Protein AF-B2HNP8-F1 (afdb_monomer)

Sequence (77 aa):
MYSDNPLDIRCPGGALHFRVVDGLLEIRCNNKTCTEGDSVVVYHHYSLPELELVRTVRLQDPFARRPRSPRSRKETR

Solvent-accessible surface area (backbone atoms only — not comparable to full-atom values): 4850 Å² total; per-residue (Å²): 132,83,78,85,68,64,53,72,44,57,46,98,85,68,49,73,60,36,33,36,54,98,76,24,44,37,32,73,54,83,49,50,84,74,10,63,75,63,46,28,49,28,36,39,29,21,41,70,91,83,61,44,81,72,48,76,49,74,43,70,46,93,74,44,71,72,77,76,74,78,77,79,75,80,80,83,129

Mean predicted aligned error: 11.22 Å

Secondary structure (DSSP, 8-state):
------EEEE-TTS-EEEEEETTEEEEEE--TTTTTTTTEEEEEEEETTT--EEEEEEEE-TT--------------

Foldseek 3Di:
DPDPPWDFDADPVRHTQWIQDPQWTKGWDPPCVVCVNVQWTKIWTAHPPVRHGPDIDIHGDPPPPDPDDPDPPPDDD

Organism: Mycobacterium marinum (strain ATCC BAA-535 / M) (NCBI:txid216594)

pLDDT: mean 76.13, std 14.0, range [43.69, 94.5]

Nearest PDB structures (foldseek):
  5svb-assembly1_F  TM=4.661E-01  e=1.339E+00  Xanthobacter autotrophicus Py2
  5m45-assembly2_L  TM=4.576E-01  e=1.602E+00  Xanthobacter autotrophicus Py2
  5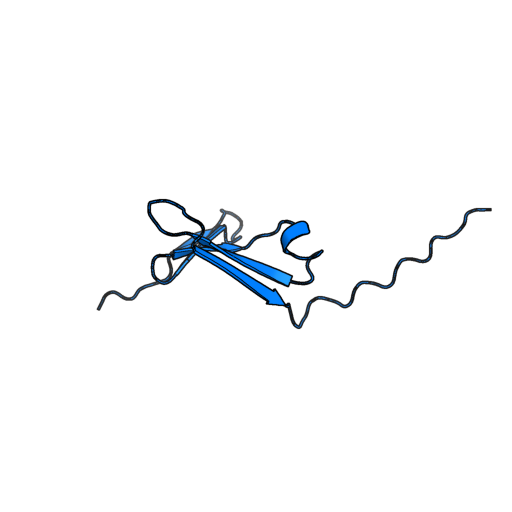l9w-assembly1_C  TM=5.079E-01  e=2.580E+00  Aromatoleum aromaticum EbN1

Structure (mmCIF, N/CA/C/O backbone):
data_AF-B2HNP8-F1
#
_entry.id   AF-B2HNP8-F1
#
loop_
_atom_site.group_PDB
_atom_site.id
_atom_site.type_symbol
_atom_site.label_atom_id
_atom_site.label_alt_id
_atom_site.label_comp_id
_atom_site.label_asym_id
_atom_site.label_entity_id
_atom_site.label_seq_id
_atom_site.pdbx_PDB_ins_code
_atom_site.Cartn_x
_atom_site.Cartn_y
_atom_site.Cartn_z
_atom_site.occupancy
_atom_site.B_iso_or_equiv
_atom_site.auth_seq_id
_atom_site.auth_comp_id
_atom_site.auth_asym_id
_atom_site.auth_atom_id
_atom_site.pdbx_PDB_model_num
ATOM 1 N N . MET A 1 1 ? -24.933 -12.883 3.797 1.00 43.69 1 MET A N 1
ATOM 2 C CA . MET A 1 1 ? -23.587 -12.906 3.193 1.00 43.69 1 MET A CA 1
ATOM 3 C C . MET A 1 1 ? -23.244 -11.467 2.871 1.00 43.69 1 MET A C 1
ATOM 5 O O . MET A 1 1 ? -23.843 -10.918 1.958 1.00 43.69 1 MET A O 1
ATOM 9 N N . TYR A 1 2 ? -22.425 -10.814 3.696 1.00 47.59 2 TYR A N 1
ATOM 10 C CA . TYR A 1 2 ? -21.930 -9.482 3.360 1.00 47.59 2 TYR A CA 1
ATOM 11 C C . TYR A 1 2 ? -20.858 -9.684 2.298 1.00 47.59 2 TYR A C 1
ATOM 13 O O . TYR A 1 2 ? -19.858 -10.346 2.561 1.00 47.59 2 TYR A O 1
ATOM 21 N N . SER A 1 3 ? -21.117 -9.213 1.083 1.00 50.50 3 SER A N 1
ATOM 22 C CA . SER A 1 3 ? -20.064 -9.074 0.088 1.00 50.50 3 SER A CA 1
ATOM 23 C C . SER A 1 3 ? -19.056 -8.089 0.669 1.00 50.50 3 SER A C 1
ATOM 25 O O . SER A 1 3 ? -19.391 -6.916 0.848 1.00 50.50 3 SER A O 1
ATOM 27 N N . ASP A 1 4 ? -17.871 -8.581 1.034 1.00 60.47 4 ASP A N 1
ATOM 28 C CA . ASP A 1 4 ? -16.711 -7.762 1.388 1.00 60.47 4 ASP A CA 1
ATOM 29 C C . ASP A 1 4 ? -16.266 -7.050 0.108 1.00 60.47 4 ASP A C 1
ATOM 31 O O . ASP A 1 4 ? -15.387 -7.492 -0.628 1.00 60.47 4 ASP A O 1
ATOM 35 N N . ASN A 1 5 ? -17.014 -6.016 -0.270 1.00 62.16 5 ASN A N 1
ATOM 36 C CA . ASN A 1 5 ? -16.617 -5.164 -1.368 1.00 62.16 5 ASN A CA 1
ATOM 37 C C . ASN A 1 5 ? -15.450 -4.327 -0.839 1.00 62.16 5 ASN A C 1
ATOM 39 O O . ASN A 1 5 ? -15.661 -3.569 0.114 1.00 62.16 5 ASN A O 1
ATOM 43 N N . PRO A 1 6 ? -14.247 -4.442 -1.428 1.00 69.69 6 PRO A N 1
ATOM 44 C CA . PRO A 1 6 ? -13.098 -3.688 -0.959 1.00 69.69 6 PRO A CA 1
ATOM 45 C C . PRO A 1 6 ? -13.426 -2.196 -1.014 1.00 69.69 6 PRO A C 1
ATOM 47 O O . PRO A 1 6 ? -13.855 -1.670 -2.047 1.00 69.69 6 PRO A O 1
ATOM 50 N N . LEU A 1 7 ? -13.277 -1.518 0.126 1.00 80.38 7 LEU A N 1
ATOM 51 C CA . LEU A 1 7 ? -13.498 -0.081 0.208 1.00 80.38 7 LEU A CA 1
ATOM 52 C C . LEU A 1 7 ? -12.267 0.626 -0.356 1.00 80.38 7 LEU A C 1
ATOM 54 O O . LEU A 1 7 ? -11.237 0.727 0.311 1.00 80.38 7 LEU A O 1
ATOM 58 N N . ASP A 1 8 ? -12.391 1.126 -1.579 1.00 82.50 8 ASP A N 1
ATOM 59 C CA . ASP A 1 8 ? -11.373 1.943 -2.232 1.00 82.50 8 ASP A CA 1
ATOM 60 C C . ASP A 1 8 ? -11.560 3.419 -1.864 1.00 82.50 8 ASP A C 1
ATOM 62 O O . ASP A 1 8 ? -12.590 4.018 -2.184 1.00 82.50 8 ASP A O 1
ATOM 66 N N . ILE A 1 9 ? -10.535 4.050 -1.286 1.00 77.31 9 ILE A N 1
ATOM 67 C CA . ILE A 1 9 ? -10.509 5.506 -1.108 1.00 77.31 9 ILE A CA 1
ATOM 68 C C . ILE A 1 9 ? -9.573 6.126 -2.142 1.00 77.31 9 ILE A C 1
ATOM 70 O O . ILE A 1 9 ? -8.380 5.816 -2.209 1.00 77.31 9 ILE A O 1
ATOM 74 N N . ARG A 1 10 ? -10.121 7.022 -2.967 1.00 76.56 10 ARG A N 1
ATOM 75 C CA . ARG A 1 10 ? -9.420 7.659 -4.092 1.00 76.56 10 ARG A CA 1
ATOM 76 C C . ARG A 1 10 ? -9.375 9.178 -3.939 1.00 76.56 10 ARG A C 1
ATOM 78 O O . ARG A 1 10 ? -10.308 9.781 -3.417 1.00 76.56 10 ARG A O 1
ATOM 85 N N . CYS A 1 11 ? -8.308 9.806 -4.433 1.00 63.34 11 CYS A N 1
ATOM 86 C CA . CYS A 1 11 ? -8.259 11.251 -4.645 1.00 63.34 11 CYS A CA 1
ATOM 87 C C . CYS A 1 11 ? -9.330 11.684 -5.667 1.00 63.34 11 CYS A C 1
ATOM 89 O O . CYS A 1 11 ? -9.671 10.896 -6.553 1.00 63.34 11 CYS A O 1
ATOM 91 N N . PRO A 1 12 ? -9.728 12.970 -5.687 1.00 66.44 12 PRO A N 1
ATOM 92 C CA . PRO A 1 12 ? -10.537 13.544 -6.770 1.00 66.44 12 PRO A CA 1
ATOM 93 C C . PRO A 1 12 ? -9.941 13.341 -8.178 1.00 66.44 12 PRO A C 1
ATOM 95 O O . PRO A 1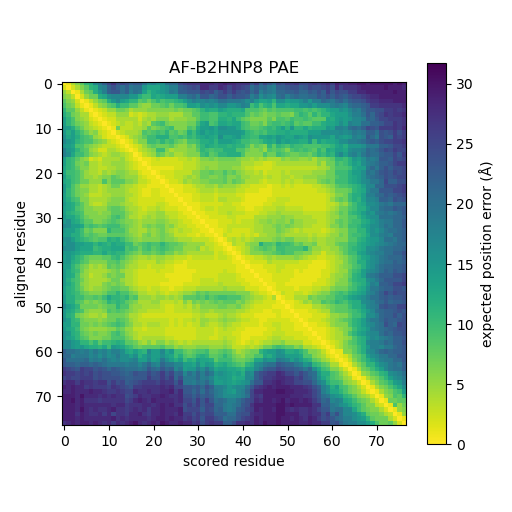 12 ? -10.673 13.296 -9.158 1.00 66.44 12 PRO A O 1
ATOM 98 N N . GLY A 1 13 ? -8.616 13.168 -8.287 1.00 68.12 13 GLY A N 1
ATOM 99 C CA . GLY A 1 13 ? -7.911 12.832 -9.533 1.00 68.12 13 GLY A CA 1
ATOM 100 C C . GLY A 1 13 ? -7.862 11.336 -9.882 1.00 68.12 13 GLY A C 1
ATOM 101 O O . GLY A 1 13 ? -7.105 10.947 -10.764 1.00 68.12 13 GLY A O 1
ATOM 102 N N . GLY A 1 14 ? -8.594 10.477 -9.164 1.00 68.94 14 GLY A N 1
ATOM 103 C CA . GLY A 1 14 ? -8.693 9.036 -9.432 1.00 68.94 14 GLY A CA 1
ATOM 104 C C . GLY A 1 14 ? -7.545 8.174 -8.892 1.00 68.94 14 GLY A C 1
ATOM 105 O O . GLY A 1 14 ? -7.634 6.948 -8.949 1.00 68.94 14 GLY A O 1
ATOM 106 N N . ALA A 1 15 ? -6.492 8.782 -8.338 1.00 72.00 15 ALA A N 1
ATOM 107 C CA . ALA A 1 15 ? -5.402 8.059 -7.687 1.00 72.00 15 ALA A CA 1
ATOM 108 C C . ALA A 1 15 ? -5.895 7.345 -6.417 1.00 72.00 15 ALA A C 1
ATOM 110 O O . ALA A 1 15 ? -6.551 7.956 -5.576 1.00 72.00 15 ALA A O 1
ATOM 111 N N . LEU A 1 16 ? -5.575 6.059 -6.270 1.00 74.69 16 LEU A N 1
ATOM 112 C CA . LEU A 1 16 ? -5.907 5.284 -5.073 1.00 74.69 16 LEU A CA 1
ATOM 113 C C . LEU A 1 16 ? -4.997 5.706 -3.912 1.00 74.69 16 LEU A C 1
ATOM 115 O O . LEU A 1 16 ? -3.775 5.605 -4.028 1.00 74.69 16 LEU A O 1
ATOM 119 N N . HIS A 1 17 ? -5.585 6.157 -2.802 1.00 76.44 17 HIS A N 1
ATOM 120 C CA . HIS A 1 17 ? -4.850 6.396 -1.558 1.00 76.44 17 HIS A CA 1
ATOM 121 C C . HIS A 1 17 ? -4.604 5.079 -0.828 1.00 76.44 17 HIS A C 1
ATOM 123 O O . HIS A 1 17 ? -3.470 4.764 -0.471 1.00 76.44 17 HIS A O 1
ATOM 129 N N . PHE A 1 18 ? -5.676 4.317 -0.627 1.00 84.25 18 PHE A N 1
ATOM 130 C CA . PHE A 1 18 ? -5.649 3.027 0.039 1.00 84.25 18 PHE A CA 1
ATOM 131 C C . PHE A 1 18 ? -6.896 2.223 -0.303 1.00 84.25 18 PHE A C 1
ATOM 133 O O . PHE A 1 18 ? -7.900 2.776 -0.763 1.00 84.25 18 PHE A O 1
ATOM 140 N N . ARG A 1 19 ? -6.833 0.924 -0.034 1.00 88.44 19 ARG A N 1
ATOM 141 C CA . ARG A 1 19 ? -7.984 0.024 -0.080 1.00 88.44 19 ARG A CA 1
ATOM 142 C C . ARG A 1 19 ? -8.091 -0.749 1.223 1.00 88.44 19 ARG A C 1
ATOM 144 O O . ARG A 1 19 ? -7.070 -1.082 1.817 1.00 88.44 19 ARG A O 1
ATOM 151 N N . VAL A 1 20 ? -9.308 -1.031 1.666 1.00 88.50 20 VAL A N 1
ATOM 152 C CA . VAL A 1 20 ? -9.541 -1.966 2.772 1.00 88.50 20 VAL A CA 1
ATOM 153 C C . VAL A 1 20 ? -9.771 -3.351 2.181 1.00 88.50 20 VAL A C 1
ATOM 155 O O . VAL A 1 20 ? -10.638 -3.509 1.325 1.00 88.50 20 VAL A O 1
ATOM 158 N N . VAL A 1 21 ? -8.968 -4.325 2.603 1.00 85.25 21 VAL A N 1
ATOM 159 C CA . VAL A 1 21 ? -9.002 -5.711 2.117 1.00 85.25 21 VAL A CA 1
ATOM 160 C C . VAL A 1 21 ? -8.918 -6.634 3.324 1.00 85.25 21 VAL A C 1
ATOM 162 O O . VAL A 1 21 ? -7.968 -6.526 4.099 1.00 85.25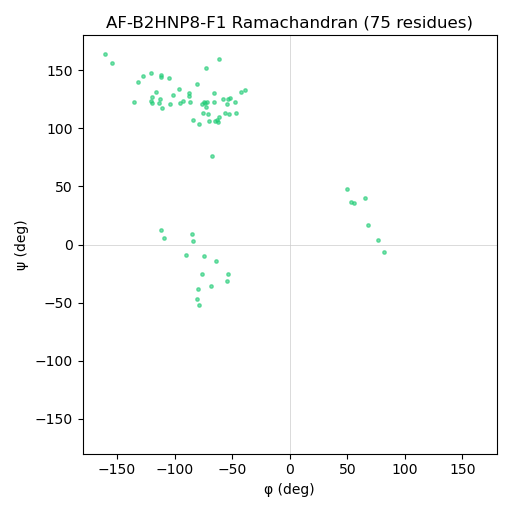 21 VAL A O 1
ATOM 165 N N . ASP A 1 22 ? -9.907 -7.513 3.497 1.0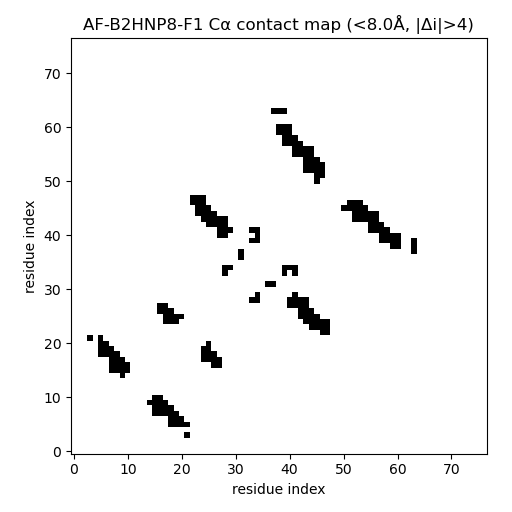0 84.81 22 ASP A N 1
ATOM 166 C CA . ASP A 1 22 ? -9.962 -8.482 4.602 1.00 84.81 22 ASP A CA 1
ATOM 167 C C . ASP A 1 22 ? -9.809 -7.827 5.996 1.00 84.81 22 ASP A C 1
ATOM 169 O O . ASP A 1 22 ? -9.145 -8.352 6.890 1.00 84.81 22 ASP A O 1
ATOM 173 N N . GLY A 1 23 ? -10.370 -6.625 6.177 1.00 84.88 23 GLY A N 1
ATOM 174 C CA . GLY A 1 23 ? -10.257 -5.853 7.424 1.00 84.88 23 GLY A CA 1
ATOM 175 C C . GLY A 1 23 ? -8.908 -5.155 7.652 1.00 84.88 23 GLY A C 1
ATOM 176 O O . GLY A 1 23 ? -8.720 -4.525 8.693 1.00 84.88 23 GLY A O 1
ATOM 177 N N . LEU A 1 24 ? -7.982 -5.217 6.691 1.00 89.69 24 LEU A N 1
ATOM 178 C CA . LEU A 1 24 ? -6.703 -4.510 6.728 1.00 89.69 24 LEU A CA 1
ATOM 179 C C . LEU A 1 24 ? -6.705 -3.306 5.791 1.00 89.69 24 LEU A C 1
ATOM 181 O O . LEU A 1 24 ? -7.225 -3.353 4.678 1.00 89.69 24 LEU A O 1
ATOM 185 N N . LEU A 1 25 ? -6.052 -2.235 6.224 1.00 90.69 25 LEU A N 1
ATOM 186 C CA . LEU A 1 25 ? -5.808 -1.050 5.419 1.00 90.69 25 LEU A CA 1
ATOM 187 C C . LEU A 1 25 ? -4.558 -1.260 4.561 1.00 90.69 25 LEU A C 1
ATOM 189 O O . LEU A 1 25 ? -3.441 -1.222 5.074 1.00 90.69 25 LEU A O 1
ATOM 193 N N . GLU A 1 26 ? -4.724 -1.458 3.259 1.00 91.44 26 GLU A N 1
ATOM 194 C CA . GLU A 1 26 ? -3.617 -1.588 2.318 1.00 91.44 26 GLU A CA 1
ATOM 195 C C . GLU A 1 26 ? -3.283 -0.246 1.649 1.00 91.44 26 GLU A C 1
ATOM 197 O O . GLU A 1 26 ? -4.106 0.359 0.958 1.00 91.44 26 GLU A O 1
ATOM 202 N N . ILE A 1 27 ? -2.036 0.197 1.811 1.00 89.56 27 ILE A N 1
ATOM 203 C CA . ILE A 1 27 ? -1.498 1.439 1.254 1.00 89.56 27 ILE A CA 1
ATOM 204 C C . ILE A 1 27 ? -0.324 1.111 0.333 1.00 89.56 27 ILE A C 1
ATOM 206 O O . ILE A 1 27 ? 0.655 0.482 0.747 1.00 89.56 27 ILE A O 1
ATOM 210 N N . ARG A 1 28 ? -0.373 1.600 -0.911 1.00 88.12 28 ARG A N 1
ATOM 211 C CA . ARG A 1 28 ? 0.774 1.549 -1.827 1.00 88.12 28 ARG A CA 1
ATOM 212 C C . ARG A 1 28 ? 1.819 2.589 -1.417 1.00 88.12 28 ARG A C 1
ATOM 214 O O . ARG A 1 28 ? 1.538 3.785 -1.391 1.00 88.12 28 ARG A O 1
ATOM 221 N N . CYS A 1 29 ? 3.044 2.145 -1.161 1.00 85.25 29 CYS A N 1
ATOM 222 C CA . CYS A 1 29 ? 4.169 3.015 -0.844 1.00 85.25 29 CYS A CA 1
ATOM 223 C C . CYS A 1 29 ? 4.881 3.485 -2.117 1.00 85.25 29 CYS A C 1
ATOM 225 O O . CYS A 1 29 ? 5.252 2.677 -2.966 1.00 85.25 29 CYS A O 1
ATOM 227 N N . ASN A 1 30 ? 5.109 4.797 -2.215 1.00 81.75 30 ASN A N 1
ATOM 228 C CA . ASN A 1 30 ? 5.849 5.433 -3.312 1.00 81.75 30 ASN A CA 1
ATOM 229 C C . ASN A 1 30 ? 7.201 6.014 -2.846 1.00 81.75 30 ASN A C 1
ATOM 231 O O . ASN A 1 30 ? 7.816 6.815 -3.548 1.00 81.75 30 ASN A O 1
ATOM 235 N N . ASN A 1 31 ? 7.658 5.668 -1.637 1.00 83.38 31 ASN A N 1
ATOM 236 C CA . ASN A 1 31 ? 8.955 6.116 -1.141 1.00 83.38 31 ASN A CA 1
ATOM 237 C C . ASN A 1 31 ? 10.073 5.375 -1.889 1.00 83.38 31 ASN A C 1
ATOM 239 O O . ASN A 1 31 ? 10.146 4.150 -1.817 1.00 83.38 31 ASN A O 1
ATOM 243 N N . LYS A 1 32 ? 10.977 6.118 -2.541 1.00 81.25 32 LYS A N 1
ATOM 244 C CA . LYS A 1 32 ? 12.094 5.572 -3.335 1.00 81.25 32 LYS A CA 1
ATOM 245 C C . LYS A 1 32 ? 12.986 4.602 -2.564 1.00 81.25 32 LYS A C 1
ATOM 247 O O . LYS A 1 32 ? 13.539 3.683 -3.162 1.00 81.25 32 LYS A O 1
ATOM 252 N N . THR A 1 33 ? 13.128 4.805 -1.254 1.00 83.75 33 THR A N 1
ATOM 253 C CA . THR A 1 33 ? 13.893 3.907 -0.380 1.00 83.75 33 THR A CA 1
ATO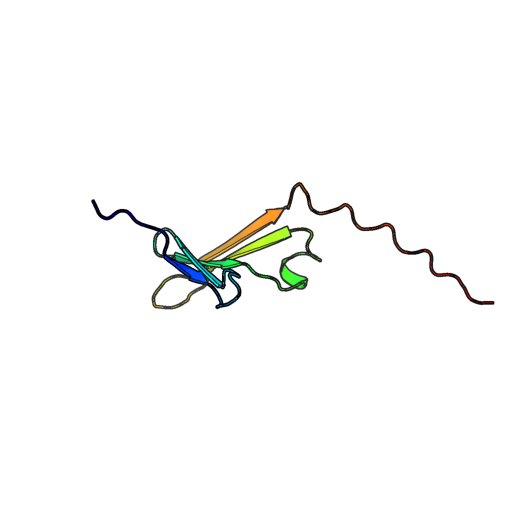M 254 C C . THR A 1 33 ? 13.199 2.556 -0.227 1.00 83.75 33 THR A C 1
ATOM 256 O O . THR A 1 33 ? 13.859 1.525 -0.168 1.00 83.75 33 THR A O 1
ATOM 259 N N . CYS A 1 34 ? 11.865 2.543 -0.190 1.00 81.81 34 CYS A N 1
ATOM 260 C CA . CYS A 1 34 ? 11.079 1.316 -0.110 1.00 81.81 34 CYS A CA 1
ATOM 261 C C . CYS A 1 34 ? 10.943 0.640 -1.476 1.00 81.81 34 CYS A C 1
ATOM 263 O O . CYS A 1 34 ? 10.991 -0.583 -1.539 1.00 81.81 34 CYS A O 1
ATOM 265 N N . THR A 1 35 ? 10.790 1.415 -2.553 1.00 82.06 35 THR A N 1
ATOM 266 C CA . THR A 1 35 ? 10.581 0.893 -3.912 1.00 82.06 35 THR A CA 1
ATOM 267 C C . THR A 1 35 ? 11.871 0.514 -4.639 1.00 82.06 35 THR A C 1
ATOM 269 O O . THR A 1 35 ? 11.811 0.132 -5.805 1.00 82.06 35 THR A O 1
ATOM 272 N N . GLU A 1 36 ? 13.038 0.616 -3.991 1.00 81.06 36 GLU A N 1
ATOM 273 C CA . GLU A 1 36 ? 14.352 0.352 -4.602 1.00 81.06 36 GLU A CA 1
ATOM 274 C C . GLU A 1 36 ? 14.517 1.091 -5.943 1.00 81.06 36 GLU A C 1
ATOM 276 O O . GLU A 1 36 ? 14.874 0.515 -6.972 1.00 81.06 36 GLU A O 1
ATOM 281 N N . GLY A 1 37 ? 14.179 2.385 -5.946 1.00 76.25 37 GLY A N 1
ATOM 282 C CA . GLY A 1 37 ? 14.187 3.197 -7.165 1.00 76.25 37 GLY A CA 1
ATOM 283 C C . GLY A 1 37 ? 13.146 2.756 -8.199 1.00 76.25 37 GLY A C 1
ATOM 284 O O . GLY A 1 37 ? 13.444 2.751 -9.390 1.00 76.25 37 GLY A O 1
ATOM 285 N N . ASP A 1 38 ? 11.950 2.389 -7.733 1.00 74.44 38 ASP A N 1
ATOM 286 C CA . ASP A 1 38 ? 10.815 1.899 -8.533 1.00 74.44 38 ASP A CA 1
ATOM 287 C C . ASP A 1 38 ? 11.028 0.516 -9.174 1.00 74.44 38 ASP A C 1
ATOM 289 O O . ASP A 1 38 ? 10.285 0.111 -10.068 1.00 74.44 38 ASP A O 1
ATOM 293 N N . SER A 1 39 ? 12.017 -0.236 -8.684 1.00 78.00 39 SER A N 1
ATOM 294 C CA . SER A 1 39 ? 12.266 -1.628 -9.078 1.00 78.00 39 SER A CA 1
ATOM 295 C C . SER A 1 39 ? 11.269 -2.603 -8.440 1.00 78.00 39 SER A C 1
ATOM 297 O O . SER A 1 39 ? 11.025 -3.687 -8.974 1.00 78.00 39 SER A O 1
ATOM 299 N N . VAL A 1 40 ? 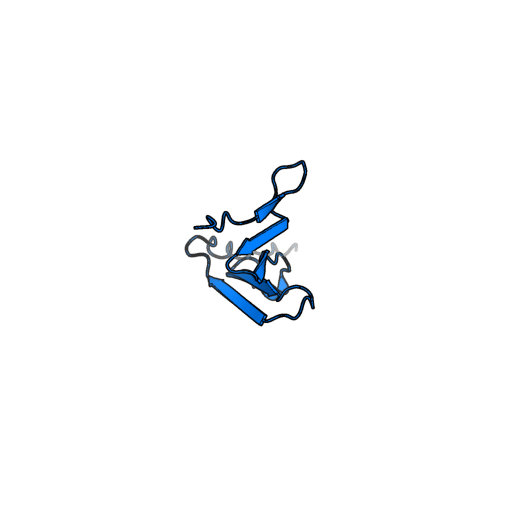10.693 -2.230 -7.292 1.00 82.88 40 VAL A N 1
ATOM 300 C CA . VAL A 1 40 ? 9.699 -3.029 -6.566 1.00 82.88 40 VAL A CA 1
ATOM 301 C C . VAL A 1 40 ? 8.492 -2.178 -6.173 1.00 82.88 40 VAL A C 1
ATOM 303 O O . VAL A 1 40 ? 8.615 -1.032 -5.741 1.00 82.88 40 VAL A O 1
ATOM 306 N N . VAL A 1 41 ? 7.299 -2.752 -6.299 1.00 86.19 41 VAL A N 1
ATOM 307 C CA . VAL A 1 41 ? 6.056 -2.179 -5.782 1.00 86.19 41 VAL A CA 1
ATOM 308 C C . VAL A 1 41 ? 5.879 -2.644 -4.344 1.00 86.19 41 VAL A C 1
ATOM 310 O O . VAL A 1 41 ? 5.933 -3.840 -4.059 1.00 86.19 41 VAL A O 1
ATOM 313 N N . VAL A 1 42 ? 5.656 -1.705 -3.426 1.00 88.50 42 VAL A N 1
ATOM 314 C CA . VAL A 1 42 ? 5.517 -2.007 -1.998 1.00 88.50 42 VAL A CA 1
ATOM 315 C C . VAL A 1 42 ? 4.121 -1.651 -1.509 1.00 88.50 42 VAL A C 1
ATOM 317 O O . VAL A 1 42 ? 3.644 -0.542 -1.743 1.00 88.50 42 VAL A O 1
ATOM 320 N N . TYR A 1 43 ? 3.492 -2.582 -0.794 1.00 90.62 43 TYR A N 1
ATOM 321 C CA . TYR A 1 43 ? 2.205 -2.405 -0.126 1.00 90.62 43 TYR A CA 1
ATOM 322 C C . TYR A 1 43 ? 2.356 -2.628 1.377 1.00 90.62 43 TYR A C 1
ATOM 324 O O . TYR A 1 43 ? 2.784 -3.698 1.818 1.00 90.62 43 TYR A O 1
ATOM 332 N N . HIS A 1 44 ? 1.978 -1.636 2.172 1.00 91.94 44 HIS A N 1
ATOM 333 C CA . HIS A 1 44 ? 1.889 -1.751 3.624 1.00 91.94 44 HIS A CA 1
ATOM 334 C C . HIS A 1 44 ? 0.454 -2.072 4.016 1.00 91.94 44 HIS A C 1
ATOM 336 O O . HIS A 1 44 ? -0.471 -1.451 3.504 1.00 91.94 44 HIS A O 1
ATOM 342 N N . HIS A 1 45 ? 0.278 -3.038 4.909 1.00 92.06 45 HIS A N 1
ATOM 343 C CA . HIS A 1 45 ? -1.020 -3.397 5.459 1.00 92.06 45 HIS A CA 1
ATOM 344 C C . HIS A 1 45 ? -1.042 -3.038 6.935 1.00 92.06 45 HIS A C 1
ATOM 346 O O . HIS A 1 45 ? -0.187 -3.511 7.690 1.00 92.06 45 HIS A O 1
ATOM 352 N N . TYR A 1 46 ? -2.029 -2.247 7.330 1.00 92.69 46 TYR A N 1
ATOM 353 C CA . TYR A 1 46 ? -2.239 -1.839 8.709 1.00 92.69 46 TYR A CA 1
ATOM 354 C C . TYR A 1 46 ? -3.509 -2.467 9.277 1.00 92.69 46 TYR A C 1
ATOM 356 O O . TYR A 1 46 ? -4.487 -2.655 8.550 1.00 92.69 46 TYR A O 1
ATOM 364 N N . SER A 1 47 ? -3.496 -2.795 10.566 1.00 91.44 47 SER A N 1
ATOM 365 C CA . SER A 1 47 ? -4.695 -3.207 11.291 1.00 91.44 47 SER A CA 1
ATOM 366 C C . SER A 1 47 ? -5.603 -2.001 11.530 1.00 91.44 47 SER A C 1
ATOM 368 O O . SER A 1 47 ? -5.151 -0.860 11.631 1.00 91.44 47 SER A O 1
ATOM 370 N N . LEU A 1 48 ? -6.903 -2.251 11.635 1.00 85.06 48 LEU A N 1
ATOM 371 C CA . LEU A 1 48 ? -7.864 -1.280 12.147 1.00 85.06 48 LEU A CA 1
ATOM 372 C C . LEU A 1 48 ? -8.395 -1.778 13.500 1.00 85.06 48 LEU A C 1
ATOM 374 O O . LEU A 1 48 ? -8.591 -2.985 13.646 1.00 85.06 48 LEU A O 1
ATOM 378 N N . PRO A 1 49 ? -8.659 -0.885 14.476 1.00 86.44 49 PRO A N 1
ATOM 379 C CA . PRO A 1 49 ? -8.561 0.579 14.398 1.00 86.44 49 PRO A CA 1
ATOM 380 C C . PRO A 1 49 ? -7.184 1.152 14.781 1.00 86.44 49 PRO A C 1
ATOM 382 O O . PRO A 1 49 ? -6.961 2.345 14.606 1.00 86.44 49 PRO A O 1
ATOM 385 N N . GLU A 1 50 ? -6.278 0.332 15.311 1.00 89.00 50 GLU A N 1
ATOM 386 C CA . GLU A 1 50 ? -5.042 0.788 15.969 1.00 89.00 50 GLU A CA 1
ATOM 387 C C . GLU A 1 50 ? -3.962 1.279 14.990 1.00 89.00 50 GLU A C 1
ATOM 389 O O . GLU A 1 50 ? -2.988 1.899 15.411 1.00 89.00 50 GLU A O 1
ATOM 394 N N . LEU A 1 51 ? -4.153 1.061 13.681 1.00 87.38 51 LEU A N 1
ATOM 395 C CA . LEU A 1 51 ? -3.219 1.445 12.618 1.00 87.38 51 LEU A CA 1
ATOM 396 C C . LEU A 1 51 ? -1.813 0.870 12.834 1.00 87.38 51 LEU A C 1
ATOM 398 O O . LEU A 1 51 ? -0.810 1.491 12.476 1.00 87.38 51 LEU A O 1
ATOM 402 N N . GLU A 1 52 ? -1.729 -0.342 13.380 1.00 92.19 52 GLU A N 1
ATOM 403 C CA . GLU A 1 52 ? -0.458 -1.037 13.544 1.00 92.19 52 GLU A CA 1
ATOM 404 C C . GLU A 1 52 ? -0.035 -1.686 12.230 1.00 92.19 52 GLU A C 1
ATOM 406 O O . GLU A 1 52 ? -0.847 -2.275 11.516 1.00 92.19 52 GLU A O 1
ATOM 411 N N . LEU A 1 53 ? 1.251 -1.589 11.887 1.00 93.00 53 LEU A N 1
ATOM 412 C CA . LEU A 1 53 ? 1.777 -2.214 10.678 1.00 93.00 53 LEU A CA 1
ATOM 413 C C . LEU A 1 53 ? 1.797 -3.738 10.852 1.00 93.00 53 LEU A C 1
ATOM 415 O O . LEU A 1 53 ? 2.673 -4.281 11.519 1.00 93.00 53 LEU A O 1
ATOM 419 N N . VAL A 1 54 ? 0.871 -4.428 10.191 1.00 94.50 54 VAL A N 1
ATOM 420 C CA . VAL A 1 54 ? 0.756 -5.892 10.241 1.00 94.50 54 VAL A CA 1
ATOM 421 C C . VAL A 1 54 ? 1.755 -6.545 9.295 1.00 94.50 54 VAL A C 1
ATOM 423 O O . VAL A 1 54 ? 2.442 -7.498 9.657 1.00 94.50 54 VAL A O 1
ATOM 426 N N . ARG A 1 55 ? 1.838 -6.058 8.050 1.00 92.81 55 ARG A N 1
ATOM 427 C CA . ARG A 1 55 ? 2.753 -6.625 7.050 1.00 92.81 55 ARG A CA 1
ATOM 428 C C . ARG A 1 55 ? 3.159 -5.628 5.982 1.00 92.81 55 ARG A C 1
ATOM 430 O O . ARG A 1 55 ? 2.431 -4.697 5.648 1.00 92.81 55 ARG A O 1
ATOM 437 N N . THR A 1 56 ? 4.312 -5.892 5.378 1.00 93.25 56 THR A N 1
ATOM 438 C CA . THR A 1 56 ? 4.763 -5.224 4.157 1.00 93.25 56 THR A CA 1
ATOM 439 C C . THR A 1 56 ? 4.959 -6.264 3.067 1.00 93.25 56 THR A C 1
ATOM 441 O O . THR A 1 56 ? 5.742 -7.195 3.232 1.00 93.25 56 THR A O 1
ATOM 444 N N . VAL A 1 57 ? 4.259 -6.097 1.950 1.00 91.25 57 VAL A N 1
ATOM 445 C CA . VAL A 1 57 ? 4.389 -6.937 0.760 1.00 91.25 57 VAL A CA 1
ATOM 446 C C . VAL A 1 57 ? 5.227 -6.182 -0.259 1.00 91.25 57 VAL A C 1
ATOM 448 O O . VAL A 1 57 ? 4.944 -5.023 -0.562 1.00 91.25 57 VAL A O 1
ATOM 451 N N . ARG A 1 58 ? 6.261 -6.836 -0.785 1.00 90.75 58 ARG A N 1
ATOM 452 C CA . ARG A 1 58 ? 7.072 -6.319 -1.887 1.00 90.75 58 ARG A CA 1
ATOM 453 C C . ARG A 1 58 ? 6.848 -7.208 -3.093 1.00 90.75 58 ARG A C 1
ATOM 455 O O . ARG A 1 58 ? 7.081 -8.411 -3.023 1.00 90.75 58 ARG A O 1
ATOM 462 N N . LEU A 1 59 ? 6.386 -6.613 -4.178 1.00 84.81 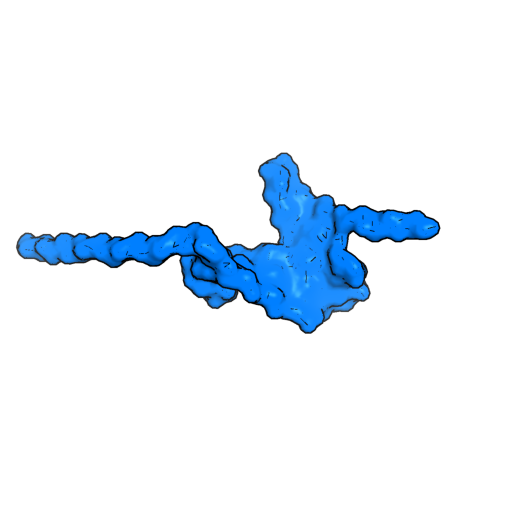59 LEU A N 1
ATOM 463 C CA . LEU A 1 59 ? 6.224 -7.276 -5.454 1.00 84.81 59 LEU A CA 1
ATOM 464 C C . LEU A 1 59 ? 7.260 -6.695 -6.403 1.00 84.81 59 LEU A C 1
ATOM 466 O O . LEU A 1 59 ? 7.238 -5.500 -6.693 1.00 84.81 59 LEU A O 1
ATOM 470 N N . GLN A 1 60 ? 8.175 -7.528 -6.882 1.00 80.75 60 GLN A N 1
ATOM 471 C CA . GLN A 1 60 ? 9.051 -7.106 -7.963 1.00 80.75 60 GLN A CA 1
ATOM 472 C C . GLN A 1 60 ? 8.196 -6.892 -9.206 1.00 80.75 60 GLN A C 1
ATOM 474 O O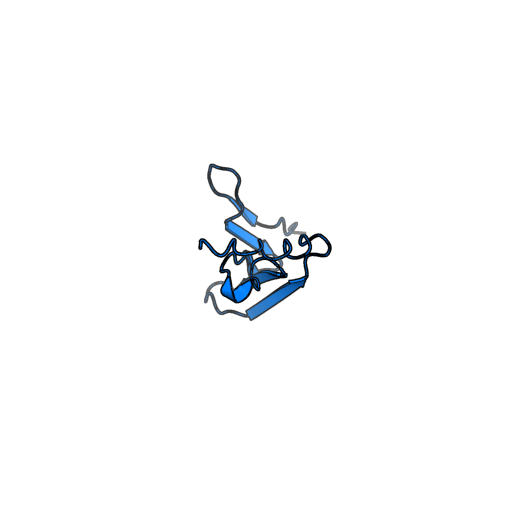 . GLN A 1 60 ? 7.463 -7.797 -9.601 1.00 80.75 60 GLN A O 1
ATOM 479 N N . ASP A 1 61 ? 8.236 -5.688 -9.775 1.00 68.31 61 ASP A N 1
ATOM 480 C CA . ASP A 1 61 ? 7.465 -5.403 -10.978 1.00 68.31 61 ASP A CA 1
ATOM 481 C C . ASP A 1 61 ? 8.123 -6.164 -12.143 1.00 68.31 61 ASP A C 1
ATOM 483 O O . ASP A 1 61 ? 9.255 -5.837 -12.516 1.00 68.31 61 ASP A O 1
ATOM 487 N N . PRO A 1 62 ? 7.463 -7.184 -12.728 1.00 63.47 62 PRO A N 1
ATOM 488 C CA . PRO A 1 62 ? 8.036 -7.940 -13.841 1.00 63.47 62 PRO A CA 1
ATOM 489 C C . PRO A 1 62 ? 8.242 -7.066 -15.089 1.00 63.47 62 PRO A C 1
ATOM 491 O O . PRO A 1 62 ? 8.961 -7.460 -16.008 1.00 63.47 62 PRO A O 1
ATOM 494 N N . PHE A 1 63 ? 7.639 -5.874 -15.117 1.00 62.16 63 PHE A N 1
ATOM 495 C CA . PHE A 1 63 ? 7.757 -4.879 -16.172 1.00 62.16 63 PHE A CA 1
ATOM 496 C C . PHE A 1 63 ? 8.551 -3.639 -15.750 1.00 62.16 63 PHE A C 1
ATOM 498 O O . PHE A 1 63 ? 8.641 -2.702 -16.556 1.00 62.16 63 PHE A O 1
ATOM 505 N N . ALA A 1 64 ? 9.156 -3.614 -14.549 1.00 61.44 64 ALA A N 1
ATOM 506 C CA . ALA A 1 64 ? 10.081 -2.552 -14.167 1.00 61.44 64 ALA A CA 1
ATOM 507 C C . ALA A 1 64 ? 11.136 -2.438 -15.266 1.00 61.44 64 ALA A C 1
ATOM 509 O O . ALA A 1 64 ? 11.916 -3.358 -15.535 1.00 61.44 64 ALA A O 1
ATOM 510 N N . ARG A 1 65 ? 11.093 -1.308 -15.978 1.00 56.81 65 ARG A N 1
ATOM 511 C CA . ARG A 1 65 ? 11.977 -1.046 -17.109 1.00 56.81 65 ARG A CA 1
ATOM 512 C C . ARG A 1 65 ? 13.399 -1.256 -16.615 1.00 56.81 65 ARG A C 1
ATOM 514 O O . ARG A 1 65 ? 13.790 -0.622 -15.637 1.00 56.81 65 ARG A O 1
ATOM 521 N N . ARG A 1 66 ? 14.156 -2.119 -17.308 1.00 57.00 66 ARG A N 1
ATOM 522 C CA . ARG A 1 66 ? 15.597 -2.290 -17.075 1.00 57.00 66 ARG A CA 1
ATOM 523 C C . ARG A 1 66 ? 16.209 -0.913 -16.806 1.00 57.00 66 ARG A C 1
ATOM 525 O O . ARG A 1 66 ? 15.884 0.012 -17.566 1.00 57.00 66 ARG A O 1
ATOM 532 N N . PRO A 1 67 ? 17.040 -0.759 -15.758 1.00 57.34 67 PRO A N 1
ATOM 533 C CA . PRO A 1 67 ? 17.635 0.526 -15.433 1.00 57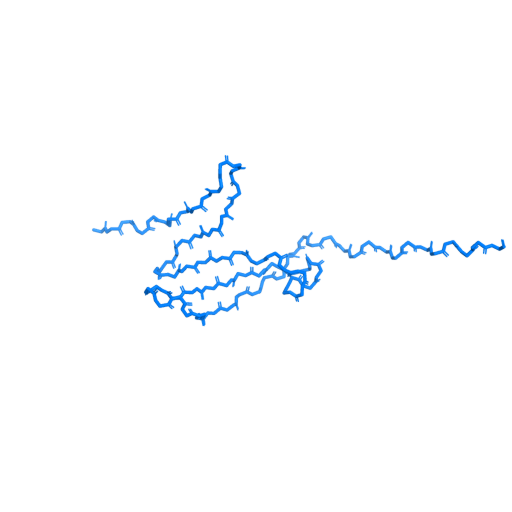.34 67 PRO A CA 1
ATOM 534 C C . PRO A 1 67 ? 18.198 1.129 -16.714 1.00 57.34 67 PRO A C 1
ATOM 536 O O . PRO A 1 67 ? 18.959 0.470 -17.430 1.00 57.34 67 PRO A O 1
ATOM 539 N N . ARG A 1 68 ? 17.742 2.341 -17.065 1.00 55.38 68 ARG A N 1
ATOM 540 C CA . ARG A 1 68 ? 18.281 3.043 -18.233 1.00 55.38 68 ARG A CA 1
ATOM 541 C C . ARG A 1 68 ? 19.785 3.095 -18.022 1.00 55.38 68 ARG A C 1
ATOM 543 O O . ARG A 1 68 ? 20.234 3.623 -17.005 1.00 55.38 68 ARG A O 1
ATOM 550 N N . SER A 1 69 ? 20.523 2.516 -18.963 1.00 49.25 69 SER A N 1
ATOM 551 C CA . SER A 1 69 ? 21.981 2.511 -18.975 1.00 49.25 69 SER A CA 1
ATOM 552 C C . SER A 1 69 ? 22.496 3.899 -18.581 1.00 49.25 69 SER A C 1
ATOM 554 O O . SER A 1 69 ? 21.974 4.889 -19.115 1.00 49.25 69 SER A O 1
ATOM 556 N N . PRO A 1 70 ? 23.450 3.995 -17.634 1.00 57.19 70 PRO A N 1
ATOM 557 C CA . PRO A 1 70 ? 23.910 5.277 -17.127 1.00 57.19 70 PRO A CA 1
ATOM 558 C C . PRO A 1 70 ? 24.299 6.167 -18.305 1.00 57.19 70 PRO A C 1
ATOM 560 O O . PRO A 1 70 ? 25.059 5.756 -19.183 1.00 57.19 70 PRO A O 1
ATOM 563 N N . ARG A 1 71 ? 23.716 7.373 -18.368 1.00 57.41 71 ARG A N 1
ATOM 564 C CA . ARG A 1 71 ? 24.097 8.372 -19.370 1.00 57.41 71 ARG A CA 1
ATOM 565 C C . ARG A 1 71 ? 25.595 8.597 -19.206 1.00 57.41 71 ARG A C 1
ATOM 567 O O . ARG A 1 71 ? 26.014 9.101 -18.168 1.00 57.41 71 ARG A O 1
ATOM 574 N N . SER A 1 72 ? 26.371 8.194 -20.214 1.00 55.34 72 SER A N 1
ATOM 575 C CA . SER A 1 72 ? 27.798 8.487 -20.306 1.00 55.34 72 SER A CA 1
ATOM 576 C C . SER A 1 72 ? 27.994 9.969 -19.995 1.00 55.34 72 SER A C 1
ATOM 578 O O . SER A 1 72 ? 27.463 10.845 -20.685 1.00 55.34 72 SER A O 1
ATOM 580 N N . ARG A 1 73 ? 28.660 10.232 -18.870 1.00 56.75 73 ARG A N 1
ATOM 581 C CA . ARG A 1 73 ? 29.055 11.564 -18.435 1.00 56.75 73 ARG A CA 1
ATOM 582 C C . ARG A 1 73 ? 30.014 12.075 -19.504 1.00 56.75 73 ARG A C 1
ATOM 584 O O . ARG A 1 73 ? 31.135 11.588 -19.586 1.00 56.75 73 ARG A O 1
ATOM 591 N N . LYS A 1 74 ? 29.562 13.001 -20.354 1.00 57.12 74 LYS A N 1
ATOM 592 C CA . LYS A 1 74 ? 30.478 13.728 -21.236 1.00 57.12 74 LYS A CA 1
ATOM 593 C C . LYS A 1 74 ? 31.407 14.532 -20.334 1.00 57.12 74 LYS A C 1
ATOM 595 O O . LYS A 1 74 ? 30.972 15.470 -19.671 1.00 57.12 74 LYS A O 1
ATOM 600 N N . GLU A 1 75 ? 32.647 14.076 -20.254 1.00 55.69 75 GLU A N 1
ATOM 601 C CA . GLU A 1 75 ? 33.768 14.796 -19.674 1.00 55.69 75 GLU A CA 1
ATOM 602 C C . GLU A 1 75 ? 34.010 16.025 -20.556 1.00 55.69 75 GLU A C 1
ATOM 604 O O . GLU A 1 75 ? 34.407 15.907 -21.716 1.00 55.69 75 GLU A O 1
ATOM 609 N N . THR A 1 76 ? 33.626 17.199 -20.058 1.00 58.56 76 THR A N 1
ATOM 610 C CA . THR A 1 76 ? 33.924 18.468 -20.721 1.00 58.56 76 THR A CA 1
ATOM 611 C C . THR A 1 76 ? 35.392 18.782 -20.460 1.00 58.56 76 THR A C 1
ATOM 613 O O . THR A 1 76 ? 35.808 18.841 -19.303 1.00 58.56 76 THR A O 1
ATOM 616 N N . ARG A 1 77 ? 36.146 18.906 -21.550 1.00 60.16 77 ARG A N 1
ATOM 617 C CA . ARG A 1 77 ? 37.573 19.222 -21.599 1.00 60.16 77 ARG A CA 1
ATOM 618 C C . ARG A 1 77 ? 37.825 20.715 -21.417 1.00 60.16 77 ARG A C 1
ATOM 620 O O . ARG A 1 77 ? 36.937 21.495 -21.830 1.00 60.16 77 ARG A O 1
#

Radius of gyration: 17.89 Å; Cα contacts (8 Å, |Δi|>4): 110; chains: 1; bounding box: 61×32×38 Å